Protein AF-A0A7S2R1X6-F1 (afdb_monomer_lite)

Foldseek 3Di:
DVCVVPHDDDDDDAAEDPDQFAAWWFQVVVPGFTFGRCLVVVVFDLVDSVSTHHDDPVPRDPDDDAHAYCDDPDPRTGDHHHDHDQVNVCVVPQFNDDPDPPFDADPVRDTDDPDGTDGNPPD

Secondary structure (DSSP, 8-state):
-HHHHH--PPP---EE--SSS-S-EEETTTTSEEE-S-GGGGT--TT-GGGPPBPPGGG--S----EEES----TTTB-PEE---HHHHHHHHSEE--S----EE-TTSPEE-SSPPEETT--

Structure (mmCIF, N/CA/C/O backbone):
data_AF-A0A7S2R1X6-F1
#
_entry.id   AF-A0A7S2R1X6-F1
#
loop_
_atom_site.group_PDB
_atom_site.id
_atom_site.type_symbol
_atom_site.label_atom_id
_atom_site.label_alt_id
_atom_site.label_comp_id
_atom_site.label_asym_id
_atom_site.label_entity_id
_atom_site.label_seq_id
_atom_site.pdbx_PDB_ins_code
_atom_site.Cartn_x
_atom_site.Cartn_y
_atom_site.Cartn_z
_atom_site.occupancy
_atom_site.B_iso_or_equiv
_atom_site.auth_seq_id
_atom_site.auth_comp_id
_atom_site.auth_asym_id
_atom_site.auth_atom_id
_atom_site.pdbx_PDB_model_num
ATOM 1 N N . GLY A 1 1 ? 15.281 -6.797 -21.939 1.00 55.56 1 GLY A N 1
ATOM 2 C CA . GLY A 1 1 ? 15.110 -6.806 -20.476 1.00 55.56 1 GLY A CA 1
ATOM 3 C C . GLY A 1 1 ? 16.453 -6.980 -19.807 1.00 55.56 1 GLY A C 1
ATOM 4 O O . GLY A 1 1 ? 16.914 -8.104 -19.671 1.00 55.56 1 GLY A O 1
ATOM 5 N N . GLU A 1 2 ? 17.113 -5.883 -19.442 1.00 60.72 2 GLU A N 1
ATOM 6 C CA . GLU A 1 2 ? 18.438 -5.937 -18.810 1.00 60.72 2 GLU A CA 1
ATOM 7 C C . GLU A 1 2 ? 18.405 -6.547 -17.409 1.00 60.72 2 GLU A C 1
ATOM 9 O O . GLU A 1 2 ? 19.321 -7.278 -17.051 1.00 60.72 2 GLU A O 1
ATOM 14 N N . ALA A 1 3 ? 17.318 -6.338 -16.660 1.00 57.50 3 ALA A N 1
ATOM 15 C CA . ALA A 1 3 ? 17.106 -6.967 -15.360 1.00 57.50 3 ALA A CA 1
ATOM 16 C C . ALA A 1 3 ? 17.153 -8.502 -15.453 1.00 57.50 3 ALA A C 1
ATOM 18 O O . ALA A 1 3 ? 17.927 -9.117 -14.734 1.00 57.50 3 ALA A O 1
ATOM 19 N N . CYS A 1 4 ? 16.434 -9.111 -16.403 1.00 60.16 4 CYS A N 1
ATOM 20 C CA . CYS A 1 4 ? 16.462 -10.564 -16.628 1.00 60.16 4 CYS A CA 1
ATOM 21 C C . CYS A 1 4 ? 17.828 -11.086 -17.109 1.00 60.16 4 CYS A C 1
ATOM 23 O O . CYS A 1 4 ? 18.128 -12.262 -16.948 1.00 60.16 4 CYS A O 1
ATOM 25 N N . ARG A 1 5 ? 18.646 -10.229 -17.735 1.00 66.00 5 ARG A N 1
ATOM 26 C CA . ARG A 1 5 ? 19.983 -10.586 -18.238 1.00 66.00 5 ARG A CA 1
ATOM 27 C C . ARG A 1 5 ? 21.061 -10.475 -17.158 1.00 66.00 5 ARG A C 1
ATOM 29 O O . ARG A 1 5 ? 22.026 -11.229 -17.180 1.00 66.00 5 ARG A O 1
ATOM 36 N N . LEU A 1 6 ? 20.932 -9.488 -16.274 1.00 80.25 6 LEU A N 1
ATOM 37 C CA . LEU A 1 6 ? 21.965 -9.087 -15.316 1.00 80.25 6 LEU A CA 1
ATOM 38 C C . LEU A 1 6 ? 21.650 -9.493 -13.876 1.00 80.25 6 LEU A C 1
ATOM 40 O O . LEU A 1 6 ? 22.531 -9.411 -13.023 1.00 80.25 6 LEU A O 1
ATOM 44 N N . ARG A 1 7 ? 20.409 -9.887 -13.577 1.00 73.19 7 ARG A N 1
ATOM 45 C CA . ARG A 1 7 ? 19.968 -10.232 -12.225 1.00 73.19 7 ARG A CA 1
ATOM 46 C C . ARG A 1 7 ? 19.258 -11.578 -12.220 1.00 73.19 7 ARG A C 1
ATOM 48 O O . ARG A 1 7 ? 18.450 -11.867 -13.096 1.00 73.19 7 ARG A O 1
ATOM 55 N N . ASN A 1 8 ? 19.549 -12.371 -11.195 1.00 81.50 8 ASN A N 1
ATOM 56 C CA . ASN A 1 8 ? 18.821 -13.595 -10.898 1.00 81.50 8 ASN A CA 1
ATOM 57 C C . ASN A 1 8 ? 17.677 -13.244 -9.940 1.00 81.50 8 ASN A C 1
ATOM 59 O O . ASN A 1 8 ? 17.910 -13.079 -8.743 1.00 81.50 8 ASN A O 1
ATOM 63 N N . ILE A 1 9 ? 16.481 -13.026 -10.482 1.00 79.25 9 ILE A N 1
ATOM 64 C CA . ILE A 1 9 ? 15.285 -12.689 -9.703 1.00 79.25 9 ILE A CA 1
ATOM 65 C C . ILE A 1 9 ? 14.443 -13.968 -9.594 1.00 79.25 9 ILE A C 1
ATOM 67 O O . ILE A 1 9 ? 14.161 -14.559 -10.636 1.00 79.25 9 ILE A O 1
ATOM 71 N N . PRO A 1 10 ? 14.076 -14.423 -8.382 1.00 83.75 10 PRO A N 1
ATOM 72 C CA . PRO A 1 10 ? 13.194 -15.575 -8.220 1.00 83.75 10 PRO A CA 1
ATOM 73 C C . PRO A 1 10 ? 11.773 -15.261 -8.705 1.00 83.75 10 PRO A C 1
ATOM 75 O O . PRO A 1 10 ? 11.386 -14.095 -8.803 1.00 83.75 10 PRO A O 1
ATOM 78 N N . ASP A 1 11 ? 10.989 -16.308 -8.958 1.00 85.81 11 ASP A N 1
ATOM 79 C CA . ASP A 1 11 ? 9.559 -16.158 -9.215 1.00 85.81 11 ASP A CA 1
ATOM 80 C C . ASP A 1 11 ? 8.877 -15.561 -7.975 1.00 85.81 11 ASP A C 1
ATOM 82 O O . ASP A 1 11 ? 9.043 -16.054 -6.857 1.00 85.81 11 ASP A O 1
ATOM 86 N N . CYS A 1 12 ? 8.119 -14.485 -8.181 1.00 86.12 12 CYS A N 1
ATOM 87 C CA . CYS A 1 12 ? 7.404 -13.764 -7.134 1.00 86.12 12 CYS A CA 1
ATOM 88 C C . CYS A 1 12 ? 5.964 -13.504 -7.574 1.00 86.12 12 CYS A C 1
ATOM 90 O O . CYS A 1 12 ? 5.708 -13.182 -8.736 1.00 86.12 12 CYS A O 1
ATOM 92 N N . GLU A 1 13 ? 5.040 -13.563 -6.621 1.00 90.00 13 GLU A N 1
ATOM 93 C CA . GLU A 1 13 ? 3.645 -13.174 -6.811 1.00 90.00 13 GLU A CA 1
ATOM 94 C C . GLU A 1 13 ? 3.372 -11.877 -6.049 1.00 90.00 13 GLU A C 1
ATOM 96 O O . GLU A 1 13 ? 3.801 -11.712 -4.906 1.00 90.00 13 GLU A O 1
ATOM 101 N N . PHE A 1 14 ? 2.655 -10.951 -6.685 1.00 90.56 14 PHE A N 1
ATOM 102 C CA . PHE A 1 14 ? 2.297 -9.666 -6.092 1.00 90.56 14 PHE A CA 1
ATOM 103 C C . PHE A 1 14 ? 0.800 -9.419 -6.240 1.00 90.56 14 PHE A C 1
ATOM 105 O O . PHE A 1 14 ? 0.245 -9.547 -7.333 1.00 90.56 14 PHE A O 1
ATOM 112 N N . PHE A 1 15 ? 0.163 -8.983 -5.155 1.00 93.69 15 PHE A N 1
ATOM 113 C CA . PHE A 1 15 ? -1.183 -8.425 -5.196 1.00 93.69 15 PHE A CA 1
ATOM 114 C C . PHE A 1 15 ? -1.085 -6.907 -5.333 1.00 93.69 15 PHE A C 1
ATOM 116 O O . PHE A 1 15 ? -0.857 -6.201 -4.351 1.00 93.69 15 PHE A O 1
ATOM 123 N N . LEU A 1 16 ? -1.225 -6.415 -6.568 1.00 92.38 16 LEU A N 1
ATOM 124 C CA . LEU A 1 16 ? -1.230 -4.983 -6.866 1.00 92.38 16 LEU A CA 1
ATOM 125 C C . LEU A 1 16 ? -2.617 -4.386 -6.619 1.00 92.38 16 LEU A C 1
ATOM 127 O O . LEU A 1 16 ? -3.577 -4.698 -7.333 1.00 92.38 16 LEU A O 1
ATOM 131 N N . ASN A 1 17 ? -2.709 -3.473 -5.659 1.00 91.44 17 ASN A N 1
ATOM 132 C CA . ASN A 1 17 ? -3.854 -2.590 -5.541 1.00 91.44 17 ASN A CA 1
ATOM 133 C C . ASN A 1 17 ? -3.834 -1.565 -6.686 1.00 91.44 17 ASN A C 1
ATOM 135 O O . ASN A 1 17 ? -2.837 -0.881 -6.911 1.00 91.44 17 ASN A O 1
ATOM 139 N N . LYS A 1 18 ? -4.954 -1.458 -7.406 1.00 89.25 18 LYS A N 1
ATOM 140 C CA . LYS A 1 18 ? -5.151 -0.490 -8.501 1.00 89.25 18 LYS A CA 1
ATOM 141 C C . LYS A 1 18 ? -6.018 0.707 -8.105 1.00 89.25 18 LYS A C 1
ATOM 143 O O . LYS A 1 18 ? -6.389 1.490 -8.972 1.00 89.25 18 LYS A O 1
ATOM 148 N N . ARG A 1 19 ? -6.432 0.792 -6.840 1.00 88.00 19 ARG A N 1
ATOM 149 C CA . ARG A 1 19 ? -7.190 1.925 -6.302 1.00 88.00 19 ARG A CA 1
ATOM 150 C C . ARG A 1 19 ? -6.224 2.980 -5.774 1.00 88.00 19 ARG A C 1
ATOM 152 O O . ARG A 1 19 ? -5.121 2.650 -5.350 1.00 88.00 19 ARG A O 1
ATOM 159 N N . ASP A 1 20 ? -6.699 4.218 -5.710 1.00 84.12 20 ASP A N 1
ATOM 160 C CA . ASP A 1 20 ? -5.907 5.354 -5.221 1.00 84.12 20 ASP A CA 1
ATOM 161 C C . ASP A 1 20 ? -5.594 5.265 -3.718 1.00 84.12 20 ASP A C 1
ATOM 163 O O . ASP A 1 20 ? -4.630 5.859 -3.245 1.00 84.12 20 ASP A O 1
ATOM 167 N N . TYR A 1 21 ? -6.405 4.522 -2.956 1.00 87.19 21 TYR A N 1
ATOM 168 C CA . TYR A 1 21 ? -6.292 4.417 -1.501 1.00 87.19 21 TYR A CA 1
ATOM 169 C C . TYR A 1 21 ? -5.762 3.037 -1.060 1.00 87.19 21 TYR A C 1
ATOM 171 O O . TYR A 1 21 ? -6.171 2.030 -1.660 1.00 87.19 21 TYR A O 1
ATOM 179 N N . PRO A 1 22 ? -4.904 2.960 -0.020 1.00 89.88 22 PRO A N 1
ATOM 180 C CA . PRO A 1 22 ? -4.397 1.691 0.506 1.00 89.88 22 PRO A CA 1
ATOM 181 C C . PRO A 1 22 ? -5.505 0.814 1.113 1.00 89.88 22 PRO A C 1
ATOM 183 O O . PRO A 1 22 ? -6.582 1.304 1.452 1.00 89.88 22 PRO A O 1
ATOM 186 N N . GLN A 1 23 ? -5.246 -0.491 1.230 1.00 91.81 23 GLN A N 1
ATOM 187 C CA . GLN A 1 23 ? -6.251 -1.494 1.614 1.00 91.81 23 GLN A CA 1
ATOM 188 C C . GLN A 1 23 ? -6.109 -2.011 3.049 1.00 91.81 23 GLN A C 1
ATOM 190 O O . GLN A 1 23 ? -7.081 -2.493 3.623 1.00 91.81 23 GLN A O 1
ATOM 195 N N . LEU A 1 24 ? -4.917 -1.952 3.637 1.00 92.31 24 LEU A N 1
ATOM 196 C CA . LEU A 1 24 ? -4.629 -2.499 4.956 1.00 92.31 24 LEU A CA 1
ATOM 197 C C . LEU A 1 24 ? -4.348 -1.356 5.929 1.00 92.31 24 LEU A C 1
ATOM 199 O O . LEU A 1 24 ? -3.267 -0.767 5.929 1.00 92.31 24 LEU A O 1
ATOM 203 N N . LYS A 1 25 ? -5.336 -1.048 6.774 1.00 93.12 25 LYS A N 1
ATOM 204 C CA . LYS A 1 25 ? -5.249 -0.014 7.809 1.00 93.12 25 LYS A CA 1
ATOM 205 C C . LYS A 1 25 ? -5.129 -0.641 9.195 1.00 93.12 25 LYS A C 1
ATOM 207 O O . LYS A 1 25 ? -5.806 -1.620 9.512 1.00 93.12 25 LYS A O 1
ATOM 212 N N . ILE A 1 26 ? -4.278 -0.056 10.029 1.00 92.44 26 ILE A N 1
ATOM 213 C CA . ILE A 1 26 ? -4.052 -0.473 11.412 1.00 92.44 26 ILE A CA 1
ATOM 214 C C . ILE A 1 26 ? -4.238 0.701 12.369 1.00 92.44 26 ILE A C 1
ATOM 216 O O . ILE A 1 26 ? -3.833 1.835 12.102 1.00 92.44 26 ILE A O 1
ATOM 220 N N . ASN A 1 27 ? -4.818 0.417 13.529 1.00 93.31 27 ASN A N 1
ATOM 221 C CA . ASN A 1 27 ? -4.957 1.381 14.606 1.00 93.31 27 ASN A CA 1
ATOM 222 C C . ASN A 1 27 ? -3.891 1.128 15.677 1.00 93.31 27 ASN A C 1
ATOM 224 O O . ASN A 1 27 ? -4.072 0.309 16.579 1.00 93.31 27 ASN A O 1
ATOM 228 N N . ILE A 1 28 ? -2.763 1.836 15.569 1.00 90.56 28 ILE A N 1
ATOM 229 C CA . ILE A 1 28 ? -1.642 1.728 16.514 1.00 90.56 28 ILE A CA 1
ATOM 230 C C . ILE A 1 28 ? -2.039 2.127 17.949 1.00 90.56 28 ILE A C 1
ATOM 232 O O . ILE A 1 28 ? -1.732 1.350 18.857 1.00 90.56 28 ILE A O 1
ATOM 236 N N . PRO A 1 29 ? -2.750 3.252 18.199 1.00 91.25 29 PRO A N 1
ATOM 237 C CA . PRO A 1 29 ? -3.194 3.609 19.552 1.00 91.25 29 PRO A CA 1
ATOM 238 C C . PRO A 1 29 ? -4.040 2.532 20.247 1.00 91.25 29 PRO A C 1
ATOM 240 O O . PRO A 1 29 ? -3.909 2.340 21.454 1.00 91.25 29 PRO A O 1
ATOM 243 N N . LYS A 1 30 ? -4.855 1.782 19.494 1.00 89.38 30 LYS A N 1
ATOM 244 C CA . LYS A 1 30 ? -5.664 0.654 19.992 1.00 89.38 30 LYS A CA 1
ATOM 245 C C . LYS A 1 30 ? -4.911 -0.689 20.000 1.00 89.38 30 LYS A C 1
ATOM 247 O O . LYS A 1 30 ? -5.536 -1.744 20.058 1.00 89.38 30 LYS A O 1
ATOM 252 N N . GLY A 1 31 ? -3.578 -0.677 19.950 1.00 89.25 31 GLY A N 1
ATOM 253 C CA . GLY A 1 31 ? -2.752 -1.886 20.040 1.00 89.25 31 GLY A CA 1
ATOM 254 C C . GLY A 1 31 ? -2.405 -2.536 18.698 1.00 89.25 31 GLY A C 1
ATOM 255 O O . GLY A 1 31 ? -2.038 -3.706 18.673 1.00 89.25 31 GLY A O 1
ATOM 256 N N . GLY A 1 32 ? -2.506 -1.799 17.590 1.00 89.50 32 GLY A N 1
ATOM 257 C CA . GLY A 1 32 ? -2.155 -2.289 16.253 1.00 89.50 32 GLY A CA 1
ATOM 258 C C . GLY A 1 32 ? -3.216 -3.193 15.628 1.00 89.50 32 GLY A C 1
ATOM 259 O O . GLY A 1 32 ? -2.882 -4.059 14.824 1.00 89.50 32 GLY A O 1
ATOM 260 N N . ILE A 1 33 ? -4.485 -3.015 16.006 1.00 91.81 33 ILE A N 1
ATOM 261 C CA . ILE A 1 33 ? -5.588 -3.822 15.476 1.00 91.81 33 ILE A CA 1
ATOM 262 C C . ILE A 1 33 ? -5.931 -3.423 14.031 1.00 91.81 33 ILE A C 1
ATOM 264 O O . ILE A 1 33 ? -5.848 -2.237 13.697 1.00 91.81 33 ILE A O 1
ATOM 268 N N . PRO A 1 34 ? -6.331 -4.377 13.173 1.00 93.69 34 PRO A N 1
ATOM 269 C CA . PRO A 1 34 ? -6.795 -4.074 11.827 1.00 93.69 34 PRO A CA 1
ATOM 270 C C . PRO A 1 34 ? -8.180 -3.415 11.871 1.00 93.69 34 PRO A C 1
ATOM 272 O O . PRO A 1 34 ? -9.065 -3.831 12.626 1.00 93.69 34 PRO A O 1
ATOM 275 N N . VAL A 1 35 ? -8.351 -2.378 11.056 1.00 95.06 35 VAL A N 1
ATOM 276 C CA . VAL A 1 35 ? -9.556 -1.537 10.987 1.00 95.06 35 VAL A CA 1
ATOM 277 C C . VAL A 1 35 ? -9.949 -1.295 9.531 1.00 95.06 35 VAL A C 1
ATOM 279 O O . VAL A 1 35 ? -9.172 -1.560 8.614 1.00 95.06 35 VAL A O 1
ATOM 282 N N . GLU A 1 36 ? -11.159 -0.795 9.315 1.00 94.44 36 GLU A N 1
ATOM 283 C CA . GLU A 1 36 ? -11.663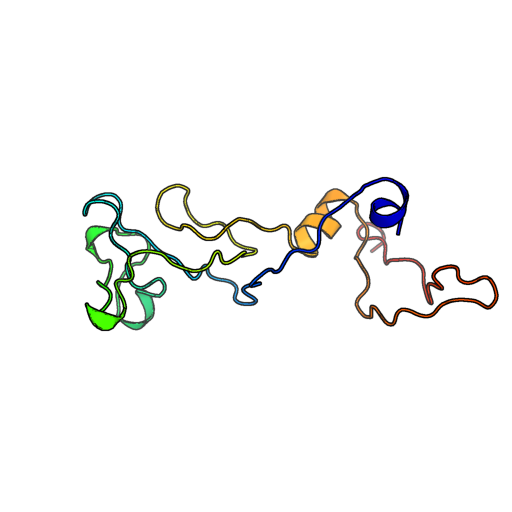 -0.433 7.993 1.00 94.44 36 GLU A CA 1
ATOM 284 C C . GLU A 1 36 ? -10.817 0.693 7.364 1.00 94.44 36 GLU A C 1
ATOM 286 O O . GLU A 1 36 ? -10.693 1.767 7.966 1.00 94.44 36 GLU A O 1
ATOM 291 N N . PRO A 1 37 ? -10.235 0.487 6.167 1.00 91.38 37 PRO A N 1
ATOM 292 C CA . PRO A 1 37 ? -9.467 1.517 5.474 1.00 91.38 37 PRO A CA 1
ATOM 293 C C . PRO A 1 37 ? -10.313 2.703 4.994 1.00 91.38 37 PRO A C 1
ATOM 295 O O . PRO A 1 37 ? -9.774 3.799 4.883 1.00 91.38 37 PRO A O 1
ATOM 298 N N . TYR A 1 38 ? -11.603 2.506 4.714 1.00 90.81 38 TYR A N 1
ATOM 299 C CA . TYR A 1 38 ? -12.487 3.515 4.129 1.00 90.81 38 TYR A CA 1
ATOM 300 C C . TYR A 1 38 ? -13.507 4.064 5.136 1.00 90.81 38 TYR A C 1
ATOM 302 O O . TYR A 1 38 ? -14.722 3.947 4.949 1.00 90.81 38 TYR A O 1
ATOM 310 N N . GLY A 1 39 ? -13.029 4.704 6.204 1.00 90.88 39 GLY A N 1
ATOM 311 C CA . GLY A 1 39 ? -13.866 5.313 7.239 1.00 90.88 39 GLY A CA 1
ATOM 312 C C . GLY A 1 39 ? -14.876 6.328 6.696 1.00 90.88 39 GLY A C 1
ATOM 313 O O . GLY A 1 39 ? -15.986 6.420 7.224 1.00 90.88 39 GLY A O 1
ATOM 314 N N . PHE A 1 40 ? -14.567 7.016 5.591 1.00 89.69 40 PHE A N 1
ATOM 315 C CA . PHE A 1 40 ? -15.509 7.953 4.963 1.00 89.69 40 PHE A CA 1
ATOM 316 C C . PHE A 1 40 ? -16.833 7.306 4.520 1.00 89.69 40 PHE A C 1
ATOM 318 O O . PHE A 1 40 ? -17.844 7.998 4.446 1.00 89.69 40 PHE A O 1
ATOM 325 N N . ILE A 1 41 ? -16.858 5.996 4.236 1.00 92.38 41 ILE A N 1
ATOM 326 C CA . ILE A 1 41 ? -18.092 5.267 3.879 1.00 92.38 41 ILE A CA 1
ATOM 327 C C . ILE A 1 41 ? -19.052 5.199 5.080 1.00 92.38 41 ILE A C 1
ATOM 329 O O . ILE A 1 41 ? -20.260 5.049 4.913 1.00 92.38 41 ILE A O 1
ATOM 333 N N . PHE A 1 42 ? -18.514 5.349 6.289 1.00 93.44 42 PHE A N 1
ATOM 334 C CA . PHE A 1 42 ? -19.216 5.265 7.566 1.00 93.44 42 PHE A CA 1
ATOM 335 C C . PHE A 1 42 ? -19.342 6.630 8.260 1.00 93.44 42 PHE A C 1
ATOM 337 O O . PHE A 1 42 ? -19.538 6.682 9.477 1.00 93.44 42 PHE A O 1
ATOM 344 N N . ASP A 1 43 ? -19.190 7.727 7.509 1.00 95.00 43 ASP A N 1
ATOM 345 C CA . ASP A 1 43 ? -19.178 9.099 8.027 1.00 95.00 43 ASP A CA 1
ATOM 346 C C . ASP A 1 43 ? -18.120 9.316 9.136 1.00 95.00 43 ASP A C 1
ATOM 348 O O . ASP A 1 43 ? -18.369 9.996 10.137 1.00 95.00 43 ASP A O 1
ATOM 352 N N . LYS A 1 44 ? -16.933 8.706 8.982 1.00 95.06 44 LYS A N 1
ATOM 353 C CA . LYS A 1 44 ? -15.781 8.836 9.895 1.00 95.06 44 LYS A CA 1
ATOM 354 C C . LYS A 1 44 ? -14.593 9.523 9.229 1.00 95.06 44 LYS A C 1
ATOM 356 O O . LYS A 1 44 ? -14.370 9.369 8.030 1.00 95.06 44 LYS A O 1
ATOM 361 N N . ASP A 1 45 ? -13.806 10.259 10.015 1.00 90.00 45 ASP A N 1
ATOM 362 C CA . ASP A 1 45 ? -12.548 10.848 9.541 1.00 90.00 45 ASP A CA 1
ATOM 363 C C . ASP A 1 45 ? -11.405 9.825 9.600 1.00 90.00 45 ASP A C 1
ATOM 365 O O . ASP A 1 45 ? -10.903 9.493 10.671 1.00 90.00 45 ASP A O 1
ATOM 369 N N . ASP A 1 46 ? -10.934 9.372 8.436 1.00 85.00 46 ASP A N 1
ATOM 370 C CA . ASP A 1 46 ? -9.835 8.407 8.331 1.00 85.00 46 ASP A CA 1
ATOM 371 C C . ASP A 1 46 ? -8.49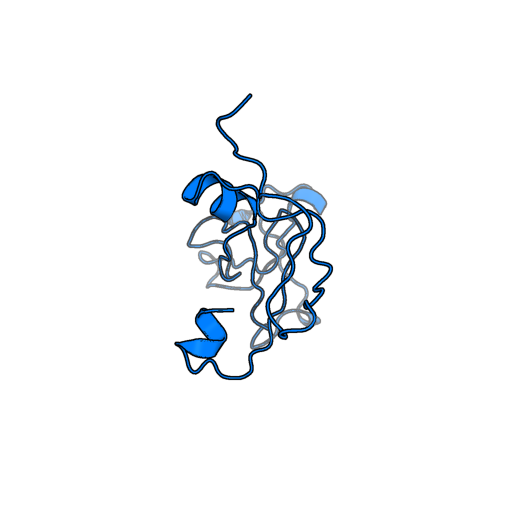3 8.900 8.892 1.00 85.00 46 ASP A C 1
ATOM 373 O O . ASP A 1 46 ? -7.576 8.093 9.089 1.00 85.00 46 ASP A O 1
ATOM 377 N N . ARG A 1 47 ? -8.358 10.201 9.164 1.00 84.19 47 ARG A N 1
ATOM 378 C CA . ARG A 1 47 ? -7.161 10.806 9.766 1.00 84.19 47 ARG A CA 1
ATOM 379 C C . ARG A 1 47 ? -7.182 10.754 11.291 1.00 84.19 47 ARG A C 1
ATOM 381 O O . ARG A 1 47 ? -6.132 10.944 11.896 1.00 84.19 47 ARG A O 1
ATOM 388 N N . ASP A 1 48 ? -8.342 10.500 11.889 1.00 90.44 48 ASP A N 1
ATOM 389 C CA . ASP A 1 48 ? -8.536 10.437 13.333 1.00 90.44 48 ASP A CA 1
ATOM 390 C C . ASP A 1 48 ? -8.587 8.969 13.801 1.00 90.44 48 ASP A C 1
ATOM 392 O O . ASP A 1 48 ? -9.561 8.265 13.519 1.00 90.44 48 ASP A O 1
ATOM 396 N N . PRO A 1 49 ? -7.562 8.471 14.520 1.00 91.56 49 PRO A N 1
ATOM 397 C CA . PRO A 1 49 ? -7.551 7.100 15.024 1.00 91.56 49 PRO A CA 1
ATOM 398 C C . PRO A 1 49 ? -8.716 6.764 15.961 1.00 91.56 49 PRO A C 1
ATOM 400 O O . PRO A 1 49 ? -9.101 5.597 16.056 1.00 91.56 49 PRO A O 1
ATOM 403 N N . ASP A 1 50 ? -9.297 7.748 16.650 1.00 94.12 50 ASP A N 1
ATOM 404 C CA . ASP A 1 50 ? -10.423 7.503 17.555 1.00 94.12 50 ASP A CA 1
ATOM 405 C C . ASP A 1 50 ? -11.724 7.231 16.785 1.00 94.12 50 ASP A C 1
ATOM 407 O O . ASP A 1 50 ? -12.647 6.606 17.316 1.00 94.12 50 ASP A O 1
ATOM 411 N N . GLN A 1 51 ? -11.779 7.633 15.512 1.00 94.75 51 GLN A N 1
ATOM 412 C CA . GLN A 1 51 ? -12.920 7.429 14.621 1.00 94.75 51 GLN A CA 1
ATOM 413 C C . GLN A 1 51 ? -12.796 6.196 13.722 1.00 94.75 51 GLN A C 1
ATOM 415 O O . GLN A 1 51 ? -13.721 5.918 12.959 1.00 94.75 51 GLN A O 1
ATOM 420 N N . ASP A 1 52 ? -11.701 5.439 13.820 1.00 94.62 52 ASP A N 1
ATOM 421 C CA . ASP A 1 52 ? -11.535 4.208 13.050 1.00 94.62 52 ASP A CA 1
ATOM 422 C C . ASP A 1 52 ? -12.659 3.209 13.333 1.00 94.62 52 ASP A C 1
ATOM 424 O O . ASP A 1 52 ? -13.008 2.943 14.490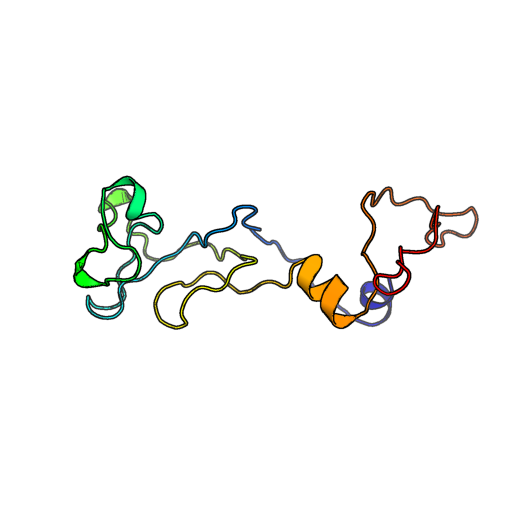 1.00 94.62 52 ASP A O 1
ATOM 428 N N . VAL A 1 53 ? -13.187 2.628 12.256 1.00 95.31 53 VAL A N 1
ATOM 429 C CA . VAL A 1 53 ? -14.215 1.591 12.314 1.00 95.31 53 VAL A CA 1
ATOM 430 C C . VAL A 1 53 ? -13.534 0.236 12.441 1.00 95.31 53 VAL A C 1
ATOM 432 O O . VAL A 1 53 ? -12.719 -0.146 11.603 1.00 95.31 53 VAL A O 1
ATOM 435 N N . ASP A 1 54 ? -13.869 -0.498 13.495 1.00 94.50 54 ASP A N 1
ATOM 436 C CA . ASP A 1 54 ? -13.321 -1.832 13.708 1.00 94.50 54 ASP A CA 1
ATOM 437 C C . ASP A 1 54 ? -13.848 -2.805 12.645 1.00 94.50 54 ASP A C 1
ATOM 439 O O . ASP A 1 54 ? -15.035 -2.804 12.305 1.00 94.50 54 ASP A O 1
ATOM 443 N N . LEU 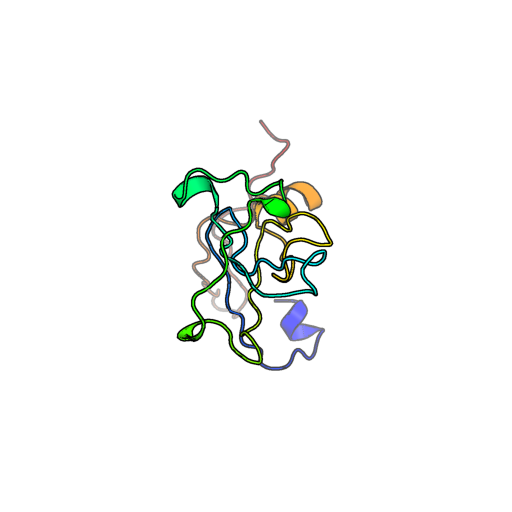A 1 55 ? -12.970 -3.684 12.156 1.00 94.25 55 LEU A N 1
ATOM 444 C CA . LEU A 1 55 ? -13.411 -4.827 11.362 1.00 94.25 55 LEU A CA 1
ATOM 445 C C . LEU A 1 55 ? -14.277 -5.758 12.218 1.00 94.25 55 LEU A C 1
ATOM 447 O O . LEU A 1 55 ? -14.091 -5.875 13.434 1.00 94.25 55 LEU A O 1
ATOM 451 N N . THR A 1 56 ? -15.193 -6.478 11.574 1.00 93.88 56 THR A N 1
ATOM 452 C CA . THR A 1 56 ? -15.914 -7.573 12.236 1.00 93.88 56 THR A CA 1
ATOM 453 C C . THR A 1 56 ? -14.938 -8.687 12.623 1.00 93.88 56 THR A C 1
ATOM 455 O O . THR A 1 56 ? -13.923 -8.886 11.956 1.00 93.88 56 THR A O 1
ATOM 458 N N . GLU A 1 57 ? -15.237 -9.433 13.692 1.00 93.81 57 GLU A N 1
ATOM 459 C CA . GLU A 1 57 ? -14.343 -10.490 14.203 1.00 93.81 57 GLU A CA 1
ATOM 460 C C . GLU A 1 57 ? -13.987 -11.540 13.138 1.00 93.81 57 GLU A C 1
ATOM 462 O O . GLU A 1 57 ? -12.865 -12.035 13.104 1.00 93.81 57 GLU A O 1
ATOM 467 N N . GLU A 1 58 ? -14.900 -11.820 12.205 1.00 95.38 58 GLU A N 1
ATOM 468 C CA . GLU A 1 58 ? -14.683 -12.738 11.076 1.00 95.38 58 GLU A CA 1
ATOM 469 C C . GLU A 1 58 ? -13.595 -12.266 10.098 1.00 95.38 58 GLU A C 1
ATOM 471 O O . GLU A 1 58 ? -13.006 -13.079 9.389 1.00 95.38 58 GLU A O 1
ATOM 476 N N . HIS A 1 59 ? -13.313 -10.962 10.072 1.00 92.62 59 HIS A N 1
ATOM 477 C CA . HIS A 1 59 ? -12.317 -10.335 9.204 1.00 92.62 59 HIS A CA 1
ATOM 478 C C . HIS A 1 59 ? -11.046 -9.928 9.961 1.00 92.62 59 HIS A C 1
ATOM 480 O O . HIS A 1 59 ? -10.162 -9.302 9.371 1.00 92.62 59 HIS A O 1
ATOM 486 N N . LYS A 1 60 ? -10.927 -10.286 11.249 1.00 93.25 60 LYS A N 1
ATOM 487 C CA . LYS A 1 60 ? -9.706 -10.137 12.054 1.00 93.25 60 LYS A CA 1
ATOM 488 C C . LYS A 1 60 ? -8.863 -11.406 11.951 1.00 93.25 60 LYS A C 1
ATOM 490 O O . LYS A 1 60 ? -8.943 -12.307 12.782 1.00 93.25 60 LYS A O 1
ATOM 495 N N . PHE A 1 61 ? -8.057 -11.485 10.899 1.00 92.19 61 PHE A N 1
ATOM 496 C CA . PHE A 1 61 ? -7.176 -12.627 10.667 1.00 92.19 61 PHE A CA 1
ATOM 497 C C . PHE A 1 61 ? -5.862 -12.492 11.447 1.00 92.19 61 PHE A C 1
ATOM 499 O O . PHE A 1 61 ? -5.405 -11.390 11.743 1.00 92.19 61 PHE A O 1
ATOM 506 N N . ASN A 1 62 ? -5.206 -13.625 11.720 1.00 91.62 62 ASN A N 1
ATOM 507 C CA . ASN A 1 62 ? -3.869 -13.636 12.333 1.00 91.62 62 ASN A CA 1
ATOM 508 C C . ASN A 1 62 ? -2.806 -12.985 11.433 1.00 91.62 62 ASN A C 1
ATOM 510 O O . ASN A 1 62 ? -1.796 -12.481 11.920 1.00 91.62 62 ASN A O 1
ATOM 514 N N . SER A 1 63 ? -3.012 -13.039 10.118 1.00 92.00 63 SER A N 1
ATOM 515 C CA . SER A 1 63 ? -2.160 -12.415 9.113 1.00 92.00 63 SER A CA 1
ATOM 516 C C . SER A 1 63 ? -2.968 -12.093 7.859 1.00 92.00 63 SER A C 1
ATOM 518 O O . SER A 1 63 ? -3.985 -12.726 7.574 1.00 92.00 63 SER A O 1
ATOM 520 N N . TYR A 1 64 ? -2.487 -11.108 7.103 1.00 91.50 64 TYR A N 1
ATOM 521 C CA . TYR A 1 64 ? -3.065 -10.672 5.835 1.00 91.50 64 TYR A CA 1
ATOM 522 C C . TYR A 1 64 ? -2.050 -10.908 4.718 1.00 91.50 64 TYR A C 1
ATOM 524 O O . TYR A 1 64 ? -0.838 -10.861 4.950 1.00 91.50 64 TYR A O 1
ATOM 532 N N . ALA A 1 65 ? -2.537 -11.172 3.506 1.00 92.56 65 ALA A N 1
ATOM 533 C CA . ALA A 1 65 ? -1.669 -11.229 2.338 1.00 92.56 65 ALA A CA 1
ATOM 534 C C . ALA A 1 65 ? -1.032 -9.846 2.100 1.00 92.56 65 ALA A C 1
ATOM 536 O O . ALA A 1 65 ? -1.719 -8.834 2.257 1.00 92.56 65 ALA A O 1
ATOM 537 N N . PRO A 1 66 ? 0.257 -9.776 1.724 1.00 92.62 66 PRO A N 1
ATOM 538 C CA . PRO A 1 66 ? 0.897 -8.504 1.429 1.00 92.62 66 PRO A CA 1
ATOM 539 C C . PRO A 1 66 ? 0.274 -7.888 0.174 1.00 92.62 66 PRO A C 1
ATOM 541 O O . PRO A 1 66 ? 0.244 -8.509 -0.890 1.00 92.62 66 PRO A O 1
ATOM 544 N N . ILE A 1 67 ? -0.202 -6.653 0.309 1.00 93.50 67 ILE A N 1
ATOM 545 C CA . ILE A 1 67 ? -0.726 -5.849 -0.793 1.00 93.50 67 ILE A CA 1
ATOM 546 C C . ILE A 1 67 ? 0.286 -4.752 -1.078 1.00 93.50 67 ILE A C 1
ATOM 548 O O . ILE A 1 67 ? 0.781 -4.101 -0.156 1.00 93.50 67 ILE A O 1
ATOM 552 N N . VAL A 1 68 ? 0.601 -4.561 -2.355 1.00 93.25 68 VAL A N 1
ATOM 553 C CA . VAL A 1 68 ? 1.417 -3.435 -2.795 1.00 93.25 68 VAL A CA 1
ATOM 554 C C . VAL A 1 68 ? 0.502 -2.341 -3.347 1.00 93.25 68 VAL A C 1
ATOM 556 O O . VAL A 1 68 ? -0.429 -2.632 -4.103 1.00 93.25 68 VAL A O 1
ATOM 559 N N . SER A 1 69 ? 0.757 -1.094 -2.964 1.00 91.12 69 SER A N 1
ATOM 560 C CA . SER A 1 69 ? -0.075 0.065 -3.308 1.00 91.12 69 SER A CA 1
ATOM 561 C C . SER A 1 69 ? 0.794 1.228 -3.782 1.00 91.12 69 SER A C 1
ATOM 563 O O . SER A 1 69 ? 1.894 1.434 -3.272 1.00 91.12 69 SER A O 1
ATOM 565 N N . PHE A 1 70 ? 0.287 2.000 -4.748 1.00 86.31 70 PHE A N 1
ATOM 566 C CA . PHE A 1 70 ? 0.936 3.232 -5.217 1.00 86.31 70 PHE A CA 1
ATOM 567 C C . PHE A 1 70 ? 1.030 4.269 -4.096 1.00 86.31 70 PHE A C 1
ATOM 569 O O . PHE A 1 70 ? 2.085 4.848 -3.847 1.00 86.31 70 PHE A O 1
ATOM 576 N N . TYR A 1 71 ? -0.082 4.483 -3.399 1.00 77.12 71 TYR A N 1
ATOM 577 C CA . TYR A 1 71 ? -0.130 5.452 -2.325 1.00 77.12 71 TYR A CA 1
ATOM 578 C C . TYR A 1 71 ? 0.283 4.789 -1.016 1.00 77.12 71 TYR A C 1
ATOM 580 O O . TYR A 1 71 ? -0.375 3.870 -0.530 1.00 77.12 71 TYR A O 1
ATOM 588 N N . ALA A 1 72 ? 1.372 5.277 -0.434 1.00 65.12 72 ALA A N 1
ATOM 589 C CA . ALA A 1 72 ? 1.737 4.974 0.937 1.00 65.12 72 ALA A CA 1
ATOM 590 C C . ALA A 1 72 ? 1.162 6.080 1.820 1.00 65.12 72 ALA A C 1
ATOM 592 O O . ALA A 1 72 ? 1.662 7.205 1.844 1.00 65.12 72 ALA A O 1
ATOM 593 N N . ALA A 1 73 ? 0.073 5.784 2.518 1.00 64.06 73 ALA A N 1
ATOM 594 C CA . ALA A 1 73 ? -0.448 6.696 3.524 1.00 64.06 73 ALA A CA 1
ATOM 595 C C . ALA A 1 73 ? 0.511 6.787 4.734 1.00 64.06 73 ALA A C 1
ATOM 597 O O . ALA A 1 73 ? 1.589 6.193 4.742 1.00 64.06 73 ALA A O 1
ATOM 598 N N . GLN A 1 74 ? 0.152 7.587 5.747 1.00 70.69 74 GLN A N 1
ATOM 599 C CA . GLN A 1 74 ? 1.003 7.850 6.916 1.00 70.69 74 GLN A CA 1
ATOM 600 C C . GLN A 1 74 ? 1.653 6.575 7.483 1.00 70.69 74 GLN A C 1
ATOM 602 O O . GLN A 1 74 ? 0.982 5.558 7.661 1.00 70.69 74 GLN A O 1
ATOM 607 N N . LYS A 1 75 ? 2.947 6.689 7.825 1.00 69.94 75 LYS A N 1
ATOM 608 C CA . LYS A 1 75 ? 3.843 5.606 8.275 1.00 69.94 75 LYS A CA 1
ATOM 609 C C . LYS A 1 75 ? 3.227 4.649 9.304 1.00 69.94 75 LYS A C 1
ATOM 611 O O . LYS A 1 75 ? 3.528 3.464 9.280 1.00 69.94 75 LYS A O 1
ATOM 616 N N . ASP A 1 76 ? 2.369 5.169 10.178 1.00 82.62 76 ASP A N 1
ATOM 617 C CA . ASP A 1 76 ? 1.826 4.444 11.328 1.00 82.62 76 ASP A CA 1
ATOM 618 C C . ASP A 1 76 ? 0.305 4.200 11.215 1.00 82.62 76 ASP A C 1
ATOM 620 O O . ASP A 1 76 ? -0.380 4.029 12.222 1.00 82.62 76 ASP A O 1
ATOM 624 N N . ARG A 1 77 ? -0.252 4.237 9.995 1.00 87.12 77 ARG A N 1
ATOM 625 C CA . ARG A 1 77 ? -1.694 4.042 9.740 1.00 87.12 77 ARG A CA 1
ATOM 626 C C . ARG A 1 77 ? -1.988 2.898 8.780 1.00 87.12 77 ARG A C 1
ATOM 628 O O . ARG A 1 77 ? -3.012 2.243 8.939 1.00 87.12 77 ARG A O 1
ATOM 635 N N . PHE A 1 78 ? -1.114 2.654 7.807 1.00 91.06 78 PHE A N 1
ATOM 636 C CA . PHE A 1 78 ? -1.331 1.647 6.770 1.00 91.06 78 PHE A CA 1
ATOM 637 C C . PHE A 1 78 ? -0.141 0.705 6.652 1.00 91.06 78 PHE A C 1
ATOM 639 O O . PHE A 1 78 ? 0.996 1.095 6.911 1.00 91.06 78 PHE A O 1
ATOM 646 N N . SER A 1 79 ? -0.424 -0.541 6.280 1.00 90.62 79 SER A N 1
ATOM 647 C CA . SER A 1 79 ? 0.562 -1.620 6.175 1.00 90.62 79 SER A CA 1
ATOM 648 C C . SER A 1 79 ? 0.752 -2.150 4.753 1.00 90.62 79 SER A C 1
ATOM 650 O O . SER A 1 79 ? 1.548 -3.070 4.555 1.00 90.62 79 SER A O 1
ATOM 652 N N . ASP A 1 80 ? 0.078 -1.564 3.758 1.00 92.00 80 ASP A N 1
ATOM 653 C CA . ASP A 1 80 ? 0.398 -1.771 2.347 1.00 92.00 80 ASP A CA 1
ATOM 654 C C . ASP A 1 80 ? 1.872 -1.450 2.069 1.00 92.00 80 ASP A C 1
ATOM 656 O O . ASP A 1 80 ? 2.442 -0.485 2.584 1.00 92.00 80 ASP A O 1
ATOM 660 N N . ILE A 1 81 ? 2.487 -2.248 1.202 1.00 91.56 81 ILE A N 1
ATOM 661 C CA . ILE A 1 81 ? 3.871 -2.055 0.784 1.00 91.56 81 ILE A CA 1
ATOM 662 C C . ILE A 1 81 ? 3.894 -0.981 -0.317 1.00 91.56 81 ILE A C 1
ATOM 664 O O . ILE A 1 81 ? 3.251 -1.173 -1.354 1.00 91.56 81 ILE A O 1
ATOM 668 N N . PRO A 1 82 ? 4.642 0.125 -0.144 1.00 90.19 82 PRO A N 1
ATOM 669 C CA . PRO A 1 82 ? 4.757 1.153 -1.171 1.00 90.19 82 PRO A CA 1
ATOM 670 C C . PRO A 1 82 ? 5.345 0.582 -2.462 1.00 90.19 82 PRO A C 1
ATOM 672 O O . PRO A 1 82 ? 6.376 -0.099 -2.430 1.00 90.19 82 PRO A O 1
ATOM 675 N N . TRP A 1 83 ? 4.719 0.887 -3.596 1.00 89.62 83 TRP A N 1
ATOM 676 C CA . TRP A 1 83 ? 5.178 0.454 -4.911 1.00 89.62 83 TRP A CA 1
ATOM 677 C C . TRP A 1 83 ? 5.244 1.631 -5.884 1.00 89.62 83 TRP A C 1
ATOM 679 O O . TRP A 1 83 ? 4.240 2.327 -6.035 1.00 89.62 83 TRP A O 1
ATOM 689 N N . PRO A 1 84 ? 6.380 1.848 -6.574 1.00 86.94 84 PRO A N 1
ATOM 690 C CA . PRO A 1 84 ? 6.503 2.940 -7.533 1.00 86.94 84 PRO A CA 1
ATOM 691 C C . PRO A 1 84 ? 5.463 2.833 -8.650 1.00 86.94 84 PRO A C 1
ATOM 693 O O . PRO A 1 84 ? 5.330 1.785 -9.290 1.00 86.94 84 PRO A O 1
ATOM 696 N N . SER A 1 85 ? 4.744 3.921 -8.904 1.00 83.44 85 SER A N 1
ATOM 697 C CA . SER A 1 85 ? 3.824 4.023 -10.034 1.00 83.44 85 SER A CA 1
ATOM 698 C C . SER A 1 85 ? 4.545 4.326 -11.346 1.00 83.44 85 SER A C 1
ATOM 700 O O . SER A 1 85 ? 5.739 4.630 -11.393 1.00 83.44 85 SER A O 1
ATOM 702 N N . SER A 1 86 ? 3.788 4.273 -12.442 1.00 79.88 86 SER A N 1
ATOM 703 C CA . SER A 1 86 ? 4.241 4.793 -13.732 1.00 79.88 86 SER A CA 1
ATOM 704 C C . SER A 1 86 ? 4.541 6.292 -13.683 1.00 79.88 86 SER A C 1
ATOM 706 O O . SER A 1 86 ? 5.457 6.726 -14.371 1.00 79.88 86 SER A O 1
ATOM 708 N N . GLU A 1 87 ? 3.821 7.062 -12.862 1.00 80.31 87 GLU A N 1
ATOM 709 C CA . GLU A 1 87 ? 4.052 8.502 -12.690 1.00 80.31 87 GLU A CA 1
ATOM 710 C C . GLU A 1 87 ? 5.359 8.766 -11.932 1.00 80.31 87 GLU A C 1
ATOM 712 O O . GLU A 1 87 ? 6.125 9.647 -12.313 1.00 80.31 87 GLU A O 1
ATOM 717 N N . ASP A 1 88 ? 5.673 7.956 -10.913 1.00 83.31 88 ASP A N 1
ATOM 718 C CA . ASP A 1 88 ? 6.961 8.034 -10.208 1.00 83.31 88 ASP A CA 1
ATOM 719 C C . ASP A 1 88 ? 8.128 7.732 -11.154 1.00 83.31 88 ASP A C 1
ATOM 721 O O . ASP A 1 88 ? 9.170 8.389 -11.112 1.00 83.31 88 ASP A O 1
ATOM 725 N N . TRP A 1 89 ? 7.950 6.742 -12.036 1.00 78.88 89 TRP A N 1
ATOM 726 C CA . TRP A 1 89 ? 8.918 6.436 -13.083 1.00 78.88 89 TRP A CA 1
ATOM 727 C C . TRP A 1 89 ? 9.085 7.615 -14.043 1.00 78.88 89 TRP A C 1
ATOM 729 O O . TRP A 1 89 ? 10.209 8.054 -14.285 1.00 78.88 89 TRP A O 1
ATOM 739 N N . GLU A 1 90 ? 7.978 8.138 -14.566 1.00 81.12 90 GLU A N 1
ATOM 740 C CA . GLU A 1 90 ? 7.946 9.286 -15.469 1.00 81.12 90 GLU A CA 1
ATOM 741 C C . GLU A 1 90 ? 8.640 10.506 -14.857 1.00 81.12 90 GLU A C 1
ATOM 743 O O . GLU A 1 90 ? 9.545 11.065 -15.475 1.00 81.12 90 GLU A O 1
ATOM 748 N N . GLY A 1 91 ? 8.315 10.858 -13.612 1.00 80.31 91 GLY A N 1
ATOM 749 C CA . GLY A 1 91 ? 8.956 11.956 -12.895 1.00 80.31 91 GLY A CA 1
ATOM 750 C C . GLY A 1 91 ? 10.454 11.736 -12.663 1.00 80.31 91 GLY A C 1
ATOM 751 O O . GLY A 1 91 ? 11.235 12.683 -12.745 1.00 80.31 91 GLY A O 1
ATOM 752 N N . ALA A 1 92 ? 10.884 10.497 -12.412 1.00 81.62 92 ALA A N 1
ATOM 753 C CA . ALA A 1 92 ? 12.290 10.185 -12.159 1.00 81.62 92 ALA A CA 1
ATOM 754 C C . ALA A 1 92 ? 13.162 10.187 -13.425 1.00 81.62 92 ALA A C 1
ATOM 756 O O . ALA A 1 92 ? 14.354 10.487 -13.340 1.00 81.62 92 ALA A O 1
ATOM 757 N N . CYS A 1 93 ? 12.605 9.821 -14.584 1.00 79.19 93 CYS A N 1
ATOM 758 C CA . CYS A 1 93 ? 13.385 9.649 -15.814 1.00 79.19 93 CYS A CA 1
ATOM 759 C C . CYS A 1 93 ? 13.048 10.626 -16.948 1.00 79.19 93 CYS A C 1
ATOM 761 O O . CYS A 1 93 ? 13.793 10.670 -17.924 1.00 79.19 93 CYS A O 1
ATOM 763 N N . GLY A 1 94 ? 11.958 11.392 -16.847 1.00 73.06 94 GLY A N 1
ATOM 764 C CA . GLY A 1 94 ? 11.470 12.263 -17.923 1.00 73.06 94 GLY A CA 1
ATOM 765 C C . GLY A 1 94 ? 10.880 11.515 -19.122 1.00 73.06 94 GLY A C 1
ATOM 766 O O . GLY A 1 94 ? 10.570 12.131 -20.140 1.00 73.06 94 GLY A O 1
ATOM 767 N N . LEU A 1 95 ? 10.743 10.190 -19.029 1.00 66.44 95 LEU A N 1
ATOM 768 C CA . LEU A 1 95 ? 10.205 9.343 -20.088 1.00 66.44 95 LEU A CA 1
ATOM 769 C C . LEU A 1 95 ? 8.831 8.827 -19.677 1.00 66.44 95 LEU A C 1
ATOM 771 O O . LEU A 1 95 ? 8.698 8.129 -18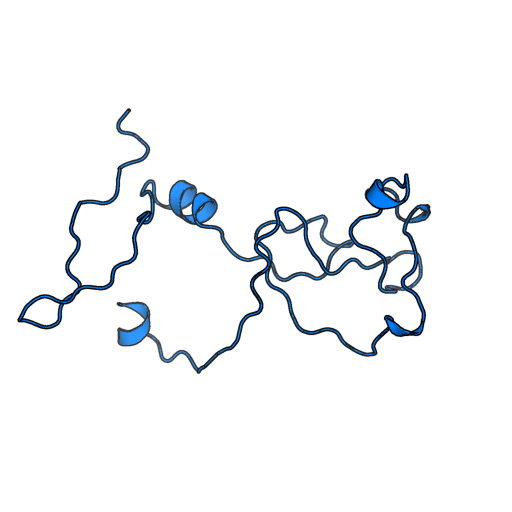.669 1.00 66.44 95 LEU A O 1
ATOM 775 N N . VAL A 1 96 ? 7.826 9.082 -20.511 1.00 65.12 96 VAL A N 1
ATOM 776 C CA . VAL A 1 96 ? 6.506 8.469 -20.346 1.00 65.12 96 VAL A CA 1
ATOM 777 C C . VAL A 1 96 ? 6.615 7.001 -20.761 1.00 65.12 96 VAL A C 1
ATOM 779 O O . VAL A 1 96 ? 6.756 6.675 -21.945 1.00 65.12 96 VAL A O 1
ATOM 782 N N . PHE A 1 97 ? 6.600 6.100 -19.778 1.00 61.56 97 PHE A N 1
ATOM 783 C CA . PHE A 1 97 ? 6.656 4.657 -20.024 1.00 61.56 97 PHE A CA 1
ATOM 784 C C . PHE A 1 97 ? 5.377 4.210 -20.768 1.00 61.56 97 PHE A C 1
ATOM 786 O O . PHE A 1 97 ? 4.292 4.708 -20.467 1.00 61.56 97 PHE A O 1
ATOM 793 N N . PRO A 1 98 ? 5.470 3.346 -21.797 1.00 59.84 98 PRO A N 1
ATOM 794 C CA . PRO A 1 98 ? 4.524 3.374 -22.912 1.00 59.84 98 PRO A CA 1
ATOM 795 C C . PRO A 1 98 ? 3.108 2.910 -22.546 1.00 59.84 98 PRO A C 1
ATOM 797 O O . PRO A 1 98 ? 2.919 1.955 -21.797 1.00 59.84 98 PRO A O 1
ATOM 800 N N . GLN A 1 99 ? 2.111 3.528 -23.193 1.00 46.69 99 GLN A N 1
ATOM 801 C CA . GLN A 1 99 ? 0.679 3.234 -23.020 1.00 46.69 99 GLN A CA 1
ATOM 802 C C . GLN A 1 99 ? 0.244 1.860 -23.568 1.00 46.69 99 GLN A C 1
ATOM 804 O O . GLN A 1 99 ? -0.863 1.405 -23.291 1.00 46.69 99 GLN A O 1
ATOM 809 N N . THR A 1 100 ? 1.083 1.183 -24.355 1.00 49.00 100 THR A N 1
ATOM 810 C CA . THR A 1 100 ? 0.752 -0.103 -24.983 1.00 49.00 100 THR A CA 1
ATOM 811 C C . THR A 1 100 ? 1.965 -1.028 -24.971 1.00 49.00 100 THR A C 1
ATOM 813 O O . THR A 1 100 ? 2.742 -1.112 -25.915 1.00 49.00 100 THR A O 1
ATOM 816 N N . PHE A 1 101 ? 2.150 -1.774 -23.885 1.00 52.69 101 PHE A N 1
ATOM 817 C CA . PHE A 1 101 ? 3.077 -2.908 -23.874 1.00 52.69 101 PHE A CA 1
ATOM 818 C C . PHE A 1 101 ? 2.527 -4.065 -24.733 1.00 52.69 101 PHE A C 1
ATOM 820 O O . PHE A 1 101 ? 2.201 -5.139 -24.231 1.00 52.69 101 PHE A O 1
ATOM 827 N N . MET A 1 102 ? 2.420 -3.880 -26.051 1.00 53.06 102 MET A N 1
ATOM 828 C CA . MET A 1 102 ? 2.406 -5.018 -26.966 1.00 53.06 102 MET A CA 1
ATOM 829 C C . MET A 1 102 ? 3.856 -5.428 -27.195 1.00 53.06 102 MET A C 1
ATOM 831 O O . MET A 1 102 ? 4.565 -4.847 -28.012 1.00 53.06 102 MET A O 1
ATOM 835 N N . HIS A 1 103 ? 4.316 -6.421 -26.437 1.00 57.94 103 HIS A N 1
ATOM 836 C CA . HIS A 1 103 ? 5.626 -7.019 -26.659 1.00 57.94 103 HIS A CA 1
ATOM 837 C C . HIS A 1 103 ? 5.660 -7.672 -28.046 1.00 57.94 103 HIS A C 1
ATOM 839 O O . HIS A 1 103 ? 5.188 -8.794 -28.219 1.00 57.94 103 HIS A O 1
ATOM 845 N N . SER A 1 104 ? 6.244 -6.986 -29.026 1.00 63.50 104 SER A N 1
ATOM 846 C CA . SER A 1 104 ? 6.647 -7.591 -30.290 1.00 63.50 104 SER A CA 1
ATOM 847 C C . SER A 1 104 ? 8.165 -7.753 -30.313 1.00 63.50 104 SER A C 1
ATOM 849 O O . SER A 1 104 ? 8.917 -6.957 -29.738 1.00 63.50 104 SER A O 1
ATOM 851 N N . LYS A 1 105 ? 8.617 -8.854 -30.908 1.00 75.38 105 LYS A N 1
ATOM 852 C CA . LYS A 1 105 ? 10.034 -9.110 -31.154 1.00 75.38 105 LYS A CA 1
ATOM 853 C C . LYS A 1 105 ? 10.301 -8.908 -32.638 1.00 75.38 105 LYS A C 1
ATOM 855 O O . LYS A 1 105 ? 9.432 -9.226 -33.449 1.00 75.38 105 LYS A O 1
ATOM 860 N N . ASP A 1 106 ? 11.460 -8.364 -32.977 1.00 79.00 106 ASP A N 1
ATOM 861 C CA . ASP A 1 106 ? 11.939 -8.393 -34.358 1.00 79.00 106 ASP A CA 1
ATOM 862 C C . ASP A 1 106 ? 12.423 -9.803 -34.746 1.00 79.00 106 ASP A C 1
ATOM 864 O O . ASP A 1 106 ? 12.444 -10.724 -33.921 1.00 79.00 106 ASP A O 1
ATOM 868 N N . ASP A 1 107 ? 12.814 -9.972 -36.010 1.00 86.31 107 ASP A N 1
ATOM 869 C CA . ASP A 1 107 ? 13.308 -11.246 -36.548 1.00 86.31 107 ASP A CA 1
ATOM 870 C C . ASP A 1 107 ? 14.603 -11.727 -35.853 1.00 86.31 107 ASP A C 1
ATOM 872 O O . ASP A 1 107 ? 14.956 -12.903 -35.931 1.00 86.31 107 ASP A O 1
ATOM 876 N N . GLU A 1 108 ? 15.293 -10.840 -35.123 1.00 83.88 108 GLU A N 1
ATOM 877 C CA . GLU A 1 108 ? 16.488 -11.130 -34.321 1.00 83.88 108 GLU A CA 1
ATOM 878 C C . GLU A 1 108 ? 16.162 -11.411 -32.840 1.00 83.88 108 GLU A C 1
ATOM 880 O O . GLU A 1 108 ? 17.061 -11.652 -32.027 1.00 83.88 108 GLU A O 1
ATOM 885 N N . GLY A 1 109 ? 14.882 -11.386 -32.458 1.00 72.38 109 GLY A N 1
ATOM 886 C CA . GLY A 1 109 ? 14.420 -11.625 -31.094 1.00 72.38 109 GLY A CA 1
ATOM 887 C C . GLY A 1 109 ? 14.610 -10.446 -30.133 1.00 72.38 109 GLY A C 1
ATOM 888 O O . GLY A 1 109 ? 14.383 -10.614 -28.927 1.00 72.38 109 GLY A O 1
ATOM 889 N N . LYS A 1 110 ? 15.010 -9.264 -30.619 1.00 70.00 110 LYS A N 1
ATOM 890 C CA . LYS A 1 110 ? 15.096 -8.035 -29.816 1.00 70.00 110 LYS A CA 1
ATOM 891 C C . LYS A 1 110 ? 13.714 -7.413 -29.651 1.00 70.00 110 LYS A C 1
ATOM 893 O O . LYS A 1 110 ? 12.807 -7.626 -30.450 1.00 70.00 110 LYS A O 1
ATOM 898 N N . ALA A 1 111 ? 13.550 -6.646 -28.574 1.00 66.00 111 ALA A N 1
ATOM 899 C CA . ALA A 1 111 ? 12.319 -5.904 -28.328 1.00 66.00 111 ALA A CA 1
ATOM 900 C C . ALA A 1 111 ? 12.137 -4.835 -29.412 1.00 66.00 111 ALA A C 1
ATOM 902 O O . ALA A 1 111 ? 13.002 -3.974 -29.578 1.00 66.00 111 ALA A O 1
ATOM 903 N N . LYS A 1 112 ? 11.015 -4.900 -30.129 1.00 69.69 112 LYS A N 1
ATOM 904 C CA . LYS A 1 112 ? 10.622 -3.898 -31.111 1.00 69.69 112 LYS A CA 1
ATOM 905 C C . LYS A 1 112 ? 9.782 -2.830 -30.410 1.00 69.69 112 LYS A C 1
ATOM 907 O O . LYS A 1 112 ? 8.791 -3.146 -29.755 1.00 69.69 112 LYS A O 1
ATOM 912 N N . PHE A 1 113 ? 10.198 -1.574 -30.544 1.00 65.81 113 PHE A N 1
ATOM 913 C CA . PHE A 1 113 ? 9.475 -0.412 -30.036 1.00 65.81 113 PHE A CA 1
ATOM 914 C C . PHE A 1 113 ? 8.867 0.329 -31.227 1.00 65.81 113 PHE A C 1
ATOM 916 O O . PHE A 1 113 ? 9.597 0.748 -32.123 1.00 65.81 113 PHE A O 1
ATOM 923 N N . ASP A 1 114 ? 7.540 0.457 -31.258 1.00 62.22 114 ASP A N 1
ATOM 924 C CA . ASP A 1 114 ? 6.830 1.078 -32.387 1.00 62.22 114 ASP A CA 1
ATOM 925 C C . ASP A 1 114 ? 6.984 2.613 -32.416 1.00 62.22 114 ASP A C 1
ATOM 927 O O . ASP A 1 114 ? 6.767 3.242 -33.451 1.00 62.22 114 ASP A O 1
ATOM 931 N N . SER A 1 115 ? 7.408 3.225 -31.306 1.00 61.66 115 SER A N 1
ATOM 932 C CA . SER A 1 115 ? 7.710 4.654 -31.205 1.00 61.66 115 SER A CA 1
ATOM 933 C C . SER A 1 115 ? 8.718 4.936 -30.089 1.00 61.66 115 SER A C 1
ATOM 935 O O . SER A 1 115 ? 8.813 4.176 -29.122 1.00 61.66 115 SER A O 1
ATOM 937 N N . ASN A 1 116 ? 9.437 6.061 -30.184 1.00 60.94 116 ASN A N 1
ATOM 938 C CA . ASN A 1 116 ? 10.196 6.574 -29.043 1.00 60.94 116 ASN A CA 1
ATOM 939 C C . ASN A 1 116 ? 9.226 6.897 -27.891 1.00 60.94 116 ASN A C 1
ATOM 941 O O . ASN A 1 116 ? 8.132 7.409 -28.162 1.00 60.94 116 ASN A O 1
ATOM 945 N N . PRO A 1 117 ? 9.595 6.612 -26.627 1.00 60.12 117 PRO A N 1
ATOM 946 C CA . PRO A 1 117 ? 8.858 7.111 -25.474 1.00 60.12 117 PRO A CA 1
ATOM 947 C C . PRO A 1 117 ? 8.681 8.623 -25.598 1.00 60.12 117 PRO A C 1
ATOM 949 O O . PRO A 1 117 ? 9.601 9.324 -26.026 1.00 60.12 117 PRO A O 1
ATOM 952 N N . ARG A 1 118 ? 7.492 9.120 -25.259 1.00 60.00 118 ARG A N 1
ATOM 953 C CA . ARG A 1 118 ? 7.229 10.557 -25.260 1.00 60.00 118 ARG A CA 1
ATOM 954 C C . ARG A 1 118 ? 8.121 11.217 -24.202 1.00 60.00 118 ARG A C 1
ATOM 956 O O . ARG A 1 118 ? 8.176 10.731 -23.072 1.00 60.00 118 ARG A O 1
ATOM 963 N N . ASP A 1 119 ? 8.810 12.289 -24.584 1.00 58.41 119 ASP A N 1
ATOM 964 C CA . ASP A 1 119 ? 9.606 13.114 -23.671 1.00 58.41 119 ASP A CA 1
ATOM 965 C C . ASP A 1 119 ? 8.681 14.106 -22.960 1.00 58.41 119 ASP A C 1
ATOM 967 O O . ASP A 1 119 ? 7.931 14.849 -23.605 1.00 58.41 119 ASP A O 1
ATOM 971 N N . LEU A 1 120 ? 8.721 14.080 -21.631 1.00 52.59 120 LEU A N 1
ATOM 972 C CA . LEU A 1 120 ? 7.885 14.898 -20.762 1.00 52.59 120 LEU A CA 1
ATOM 973 C C . LEU A 1 120 ? 8.164 16.401 -20.907 1.00 52.59 120 LEU A C 1
ATOM 975 O O . LEU A 1 120 ? 7.274 17.218 -20.690 1.00 52.59 120 LEU A O 1
ATOM 979 N N . PHE A 1 121 ? 9.385 16.778 -21.286 1.00 59.78 121 PHE A N 1
ATOM 980 C CA . PHE A 1 121 ? 9.847 18.169 -21.280 1.00 59.78 121 PHE A CA 1
ATOM 981 C C . PHE A 1 121 ? 9.770 18.854 -22.651 1.00 59.78 121 PHE A C 1
ATOM 983 O O . PHE A 1 121 ? 10.378 19.905 -22.845 1.00 59.78 121 PHE A O 1
ATOM 990 N N . THR A 1 122 ? 9.063 18.253 -23.613 1.00 56.97 122 THR A N 1
ATOM 991 C CA . THR A 1 122 ? 9.014 18.726 -25.011 1.00 56.97 122 THR A CA 1
ATOM 992 C C . THR A 1 122 ? 7.655 19.268 -25.462 1.00 56.97 122 THR A C 1
ATOM 994 O O . THR A 1 122 ? 7.416 19.366 -26.666 1.00 56.97 122 THR A O 1
ATOM 997 N N . GLU A 1 123 ? 6.782 19.661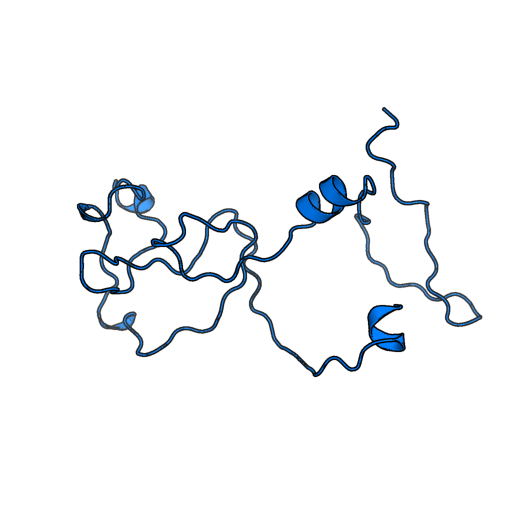 -24.528 1.00 47.69 123 GLU A N 1
ATOM 998 C CA . GLU A 1 123 ? 5.667 20.578 -24.839 1.00 47.69 123 GLU A CA 1
ATOM 999 C C . GLU A 1 123 ? 6.094 22.050 -24.775 1.00 47.69 123 GLU A C 1
ATOM 1001 O O . GLU A 1 123 ? 6.734 22.451 -23.776 1.00 47.69 123 GLU A O 1
#

Radius of gyration: 20.09 Å; chains: 1; bounding box: 41×37×57 Å

pLDDT: mean 80.99, std 13.72, range [46.69, 95.38]

Sequence (123 aa):
GEACRLRNIPDCEFFLNKRDYPQLKINIPKGGIPVEPYGFIFDKDDRDPDQDVDLTEEHKFNSYAPIVSFYAAQKDRFSDIPWPSSEDWEGACGLVFPQTFMHSKDDEGKAKFDSNPRDLFTE

Organism: NCBI:txid49252